Protein AF-X1EI39-F1 (afdb_monomer)

Mean predicted aligned error: 9.31 Å

Solvent-accessible surface area (backbone atoms only — not comparable to full-atom values): 7492 Å² total; per-residue (Å²): 134,81,63,62,63,54,49,49,54,48,45,61,52,54,59,74,71,73,75,54,78,88,69,66,72,89,49,95,56,55,42,77,55,98,90,39,84,41,54,37,64,57,36,52,54,33,44,62,76,50,65,88,59,61,70,43,81,41,73,49,67,60,36,30,11,36,36,32,75,87,73,83,46,78,41,79,52,87,81,71,92,78,57,73,91,53,31,44,83,33,66,63,57,31,64,63,49,47,15,70,43,76,62,48,66,35,20,71,49,91,97,25,25,60,32,26,35,53,84,82,88,53,38,37,110

Structure (mmCIF, N/CA/C/O backbone):
data_AF-X1EI39-F1
#
_entry.id   AF-X1EI39-F1
#
loop_
_atom_site.group_PDB
_atom_site.id
_atom_site.type_symbol
_atom_site.label_atom_id
_atom_site.label_alt_id
_atom_site.label_comp_id
_atom_site.label_asym_id
_atom_site.label_entity_id
_atom_site.label_seq_id
_atom_site.pdbx_PDB_ins_code
_atom_site.Cartn_x
_atom_site.Cartn_y
_atom_site.Cartn_z
_atom_site.occupancy
_atom_site.B_iso_or_equiv
_atom_site.auth_seq_id
_atom_site.auth_comp_id
_atom_site.auth_asym_id
_atom_site.auth_atom_id
_atom_site.pdbx_PDB_model_num
ATOM 1 N N . MET A 1 1 ? 24.073 9.519 0.932 1.00 37.50 1 MET A N 1
ATOM 2 C CA . MET A 1 1 ? 24.341 8.261 0.199 1.00 37.50 1 MET A CA 1
ATOM 3 C C . MET A 1 1 ? 23.846 8.429 -1.238 1.00 37.50 1 MET A C 1
ATOM 5 O O . MET A 1 1 ? 22.638 8.426 -1.421 1.00 37.50 1 MET A O 1
ATOM 9 N N . PRO A 1 2 ? 24.721 8.661 -2.236 1.00 36.84 2 PRO A N 1
ATOM 10 C CA . PRO A 1 2 ? 24.315 9.093 -3.586 1.00 36.84 2 PRO A CA 1
ATOM 11 C C . PRO A 1 2 ? 24.052 7.958 -4.600 1.00 36.84 2 PRO A C 1
ATOM 13 O O . PRO A 1 2 ? 23.825 8.231 -5.772 1.00 36.84 2 PRO A O 1
ATOM 16 N N . ASP A 1 3 ? 24.094 6.691 -4.187 1.00 47.16 3 ASP A N 1
ATOM 17 C CA . ASP A 1 3 ? 24.271 5.558 -5.114 1.00 47.16 3 ASP A CA 1
ATOM 18 C C . ASP A 1 3 ? 22.970 4.802 -5.473 1.00 47.16 3 ASP A C 1
ATOM 20 O O . ASP A 1 3 ? 22.937 4.019 -6.415 1.00 47.16 3 ASP A O 1
ATOM 24 N N . LEU A 1 4 ? 21.851 5.053 -4.779 1.00 45.50 4 LEU A N 1
ATOM 25 C CA . LEU A 1 4 ? 20.576 4.382 -5.089 1.00 45.50 4 LEU A CA 1
ATOM 26 C C . LEU A 1 4 ? 19.876 5.004 -6.308 1.00 45.50 4 LEU A C 1
ATOM 28 O O . LEU A 1 4 ? 19.328 4.290 -7.139 1.00 45.50 4 LEU A O 1
ATOM 32 N N . PHE A 1 5 ? 19.962 6.328 -6.467 1.00 44.84 5 PHE A N 1
ATOM 33 C CA . PHE A 1 5 ? 19.342 7.048 -7.583 1.00 44.84 5 PHE A CA 1
ATOM 34 C C . PHE A 1 5 ? 20.104 6.884 -8.899 1.00 44.84 5 PHE A C 1
ATOM 36 O O . PHE A 1 5 ? 19.475 6.806 -9.951 1.00 44.84 5 PHE A O 1
ATOM 43 N N . ALA A 1 6 ? 21.438 6.783 -8.856 1.00 41.31 6 ALA A N 1
ATOM 44 C CA . ALA A 1 6 ? 22.237 6.427 -10.029 1.00 41.31 6 ALA A CA 1
ATOM 45 C C . ALA A 1 6 ? 21.899 5.004 -10.490 1.00 41.31 6 ALA A C 1
ATOM 47 O O . ALA A 1 6 ? 21.608 4.801 -11.662 1.00 41.31 6 ALA A O 1
ATOM 48 N N . LYS A 1 7 ? 21.781 4.056 -9.549 1.00 45.56 7 LYS A N 1
ATOM 49 C CA . LYS A 1 7 ? 21.351 2.682 -9.835 1.00 45.56 7 LYS A CA 1
ATOM 50 C C . LYS A 1 7 ? 19.906 2.586 -10.306 1.00 45.56 7 LYS A C 1
ATOM 52 O O . LYS A 1 7 ? 19.655 1.792 -11.192 1.00 45.56 7 LYS A O 1
ATOM 57 N N . MET A 1 8 ? 18.976 3.399 -9.803 1.00 44.97 8 MET A N 1
ATOM 58 C CA . MET A 1 8 ? 17.579 3.405 -10.260 1.00 44.97 8 MET A CA 1
ATOM 59 C C . MET A 1 8 ? 17.438 4.045 -11.647 1.00 44.97 8 MET A C 1
ATOM 61 O O . MET A 1 8 ? 16.738 3.519 -12.503 1.00 44.97 8 MET A O 1
ATOM 65 N N . ARG A 1 9 ? 18.179 5.125 -11.919 1.00 46.66 9 ARG A N 1
ATOM 66 C CA . ARG A 1 9 ? 18.234 5.767 -13.240 1.00 46.66 9 ARG A CA 1
ATOM 67 C C . ARG A 1 9 ? 18.941 4.877 -14.270 1.00 46.66 9 ARG A C 1
ATOM 69 O O . ARG A 1 9 ? 18.493 4.814 -15.410 1.00 46.66 9 ARG A O 1
ATOM 76 N N . ASP A 1 10 ? 19.985 4.151 -13.872 1.00 46.16 10 ASP A N 1
ATOM 77 C CA . ASP A 1 10 ? 20.663 3.156 -14.708 1.00 46.16 10 ASP A CA 1
ATOM 78 C C . ASP A 1 10 ? 19.869 1.850 -14.825 1.00 46.16 10 ASP A C 1
ATOM 80 O O . ASP A 1 10 ? 19.961 1.198 -15.853 1.00 46.16 10 ASP A O 1
ATOM 84 N N . PHE A 1 11 ? 19.049 1.475 -13.844 1.00 53.34 11 PHE A N 1
ATOM 85 C CA . PHE A 1 11 ? 18.107 0.352 -13.924 1.00 53.34 11 PHE A CA 1
ATOM 86 C C . PHE A 1 11 ? 16.978 0.676 -14.908 1.00 53.34 11 PHE A C 1
ATOM 88 O O . PHE A 1 11 ? 16.733 -0.100 -15.826 1.00 53.34 11 PHE A O 1
ATOM 95 N N . ILE A 1 12 ? 16.398 1.878 -14.821 1.00 51.19 12 ILE A N 1
ATOM 96 C CA . ILE A 1 12 ? 15.402 2.393 -15.776 1.00 51.19 12 ILE A CA 1
ATOM 97 C C . ILE A 1 12 ? 16.019 2.599 -17.173 1.00 51.19 12 ILE A C 1
ATOM 99 O O . ILE A 1 12 ? 15.356 2.382 -18.176 1.00 51.19 12 ILE A O 1
ATOM 103 N N . LYS A 1 13 ? 17.303 2.954 -17.301 1.00 47.53 13 LYS A N 1
ATOM 104 C CA . LYS A 1 13 ? 17.955 3.060 -18.622 1.00 47.53 13 LYS A CA 1
ATOM 105 C C . LYS A 1 13 ? 18.424 1.717 -19.195 1.00 47.53 13 LYS A C 1
ATOM 107 O O . LYS A 1 13 ? 18.361 1.533 -20.408 1.00 47.53 13 LYS A O 1
ATOM 112 N N . ASN A 1 14 ? 18.901 0.783 -18.368 1.00 45.69 14 ASN A N 1
ATOM 113 C CA . ASN A 1 14 ? 19.484 -0.484 -18.832 1.00 45.69 14 ASN A CA 1
ATOM 114 C C . ASN A 1 14 ? 18.464 -1.618 -18.986 1.00 45.69 14 ASN A C 1
ATOM 116 O O . ASN A 1 14 ? 18.679 -2.475 -19.842 1.00 45.69 14 ASN A O 1
ATOM 120 N N . ILE A 1 15 ? 17.355 -1.626 -18.234 1.00 50.97 15 ILE A N 1
ATOM 121 C CA . ILE A 1 15 ? 16.253 -2.573 -18.479 1.00 50.97 15 ILE A CA 1
ATOM 122 C C . ILE A 1 15 ? 15.504 -2.206 -19.762 1.00 50.97 15 ILE A C 1
ATOM 124 O O . ILE A 1 15 ? 15.200 -3.081 -20.565 1.00 50.97 15 ILE A O 1
ATOM 128 N N . PHE A 1 16 ? 15.303 -0.914 -20.028 1.00 47.00 16 PHE A N 1
ATOM 129 C CA . PHE A 1 16 ? 14.427 -0.476 -21.116 1.00 47.00 16 PHE A CA 1
ATOM 130 C C . PHE A 1 16 ? 15.088 -0.375 -22.502 1.00 47.00 16 PHE A C 1
ATOM 132 O O . PHE A 1 16 ? 14.373 -0.215 -23.485 1.00 47.00 16 PHE A O 1
ATOM 139 N N . ILE A 1 17 ? 16.422 -0.472 -22.634 1.00 47.88 17 ILE A N 1
ATOM 140 C CA . ILE A 1 17 ? 17.090 -0.240 -23.937 1.00 47.88 17 ILE A CA 1
ATOM 141 C C . ILE A 1 17 ? 17.747 -1.488 -24.548 1.00 47.88 17 ILE A C 1
ATOM 143 O O . ILE A 1 17 ? 17.941 -1.507 -25.762 1.00 47.88 17 ILE A O 1
ATOM 147 N N . LYS A 1 18 ? 18.100 -2.544 -23.793 1.00 43.88 18 LYS A N 1
ATOM 148 C CA . LYS A 1 18 ? 18.940 -3.613 -24.386 1.00 43.88 18 LYS A CA 1
ATOM 149 C C . LYS A 1 18 ? 18.629 -5.076 -24.102 1.00 43.88 18 LYS A C 1
ATOM 151 O O . LYS A 1 18 ? 19.300 -5.894 -24.723 1.00 43.88 18 LYS A O 1
ATOM 156 N N . LYS A 1 19 ? 17.670 -5.448 -23.246 1.00 41.06 19 LYS A N 1
ATOM 157 C CA . LYS A 1 19 ? 17.444 -6.885 -22.984 1.00 41.06 19 LYS A CA 1
ATOM 158 C C . LYS A 1 19 ? 16.086 -7.474 -23.341 1.00 41.06 19 LYS A C 1
ATOM 160 O O . LYS A 1 19 ? 16.044 -8.683 -23.508 1.00 41.06 19 LYS A O 1
ATOM 165 N N . ASP A 1 20 ? 15.066 -6.658 -23.609 1.00 42.59 20 ASP A N 1
ATOM 166 C CA . ASP A 1 20 ? 13.740 -7.183 -23.981 1.00 42.59 20 ASP A CA 1
ATOM 167 C C . ASP A 1 20 ? 13.202 -6.689 -25.337 1.00 42.59 20 ASP A C 1
ATOM 169 O O . ASP A 1 20 ? 12.118 -7.090 -25.754 1.00 42.59 20 ASP A O 1
ATOM 173 N N . ILE A 1 21 ? 13.984 -5.916 -26.107 1.00 45.91 21 ILE A N 1
ATOM 174 C CA . ILE A 1 21 ? 13.610 -5.538 -27.489 1.00 45.91 21 ILE A CA 1
ATOM 175 C C . ILE A 1 21 ? 13.555 -6.770 -28.420 1.00 45.91 21 ILE A C 1
ATOM 177 O O . ILE A 1 21 ? 12.873 -6.739 -29.446 1.00 45.91 21 ILE A O 1
ATOM 181 N N . GLU A 1 22 ? 14.195 -7.883 -28.051 1.00 42.69 22 GLU A N 1
ATOM 182 C CA . GLU A 1 22 ? 14.201 -9.115 -28.853 1.00 42.69 22 GLU A CA 1
ATOM 183 C C . GLU A 1 22 ? 12.988 -10.032 -28.612 1.00 42.69 22 GLU A C 1
ATOM 185 O O . GLU A 1 22 ? 12.763 -10.939 -29.406 1.00 42.69 22 GLU A O 1
ATOM 190 N N . ASN A 1 23 ? 12.146 -9.754 -27.607 1.00 44.72 23 ASN A N 1
ATOM 191 C CA . ASN A 1 23 ? 10.882 -10.475 -27.384 1.00 44.72 23 ASN A CA 1
ATOM 192 C C . ASN A 1 23 ? 9.643 -9.596 -27.628 1.00 44.72 23 ASN A C 1
ATOM 194 O O . ASN A 1 23 ? 8.579 -9.850 -27.066 1.00 44.72 23 ASN A O 1
ATOM 198 N N . ASN A 1 24 ? 9.780 -8.570 -28.477 1.00 43.16 24 ASN A N 1
ATOM 199 C CA . ASN A 1 24 ? 8.720 -7.634 -28.850 1.00 43.16 24 ASN A CA 1
ATOM 200 C C . ASN A 1 24 ? 7.449 -8.353 -29.336 1.00 43.16 24 ASN A C 1
ATOM 202 O O . ASN A 1 24 ? 7.297 -8.696 -30.511 1.00 43.16 24 ASN A O 1
ATOM 206 N N . ILE A 1 25 ? 6.484 -8.503 -28.432 1.00 47.00 25 ILE A N 1
ATOM 207 C CA . ILE A 1 25 ? 5.082 -8.713 -28.775 1.00 47.00 25 ILE A CA 1
ATOM 208 C C . ILE A 1 25 ? 4.559 -7.366 -29.284 1.00 47.00 25 ILE A C 1
ATOM 210 O O . ILE A 1 25 ? 3.998 -6.612 -28.508 1.00 47.00 25 ILE A O 1
ATOM 214 N N . GLY A 1 26 ? 4.805 -7.054 -30.561 1.00 49.88 26 GLY A N 1
ATOM 215 C CA . GLY A 1 26 ? 4.013 -6.193 -31.465 1.00 49.88 26 GLY A CA 1
ATOM 216 C C . GLY A 1 26 ? 3.491 -4.805 -31.042 1.00 49.88 26 GLY A C 1
ATOM 217 O O . GLY A 1 26 ? 2.866 -4.156 -31.876 1.00 49.88 26 GLY A O 1
ATOM 218 N N . ASP A 1 27 ? 3.702 -4.330 -29.818 1.00 60.78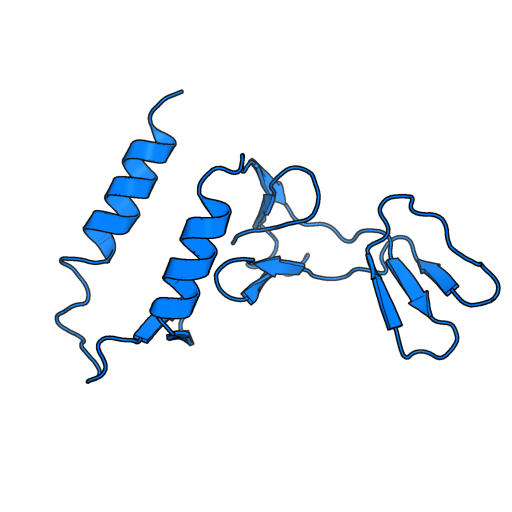 27 ASP A N 1
ATOM 219 C CA . ASP A 1 27 ? 3.056 -3.144 -29.259 1.00 60.78 27 ASP A CA 1
ATOM 220 C C . ASP A 1 27 ? 4.031 -2.411 -28.332 1.00 60.78 27 ASP A C 1
ATOM 222 O O . ASP A 1 27 ? 4.282 -2.815 -27.198 1.00 60.78 27 ASP A O 1
ATOM 226 N N . ILE A 1 28 ? 4.599 -1.323 -28.851 1.00 71.50 28 ILE A N 1
ATOM 227 C CA . ILE A 1 28 ? 5.610 -0.492 -28.180 1.00 71.50 28 ILE A CA 1
ATOM 228 C C . ILE A 1 28 ? 5.098 0.189 -26.902 1.00 71.50 28 ILE A C 1
ATOM 230 O O . ILE A 1 28 ? 5.895 0.754 -26.158 1.00 71.50 28 ILE A O 1
ATOM 234 N N . ASN A 1 29 ? 3.788 0.137 -26.644 1.00 84.81 29 ASN A N 1
ATOM 235 C CA . ASN A 1 29 ? 3.145 0.771 -25.496 1.00 84.81 29 ASN A CA 1
ATOM 236 C C . ASN A 1 29 ? 2.869 -0.211 -24.350 1.00 84.81 29 ASN A C 1
ATOM 238 O O . ASN A 1 29 ? 2.097 0.102 -23.448 1.00 84.81 29 ASN A O 1
ATOM 242 N N . LYS A 1 30 ? 3.469 -1.406 -24.364 1.00 85.25 30 LYS A N 1
ATOM 243 C CA . LYS A 1 30 ? 3.267 -2.422 -23.325 1.00 85.25 30 LYS A CA 1
ATOM 244 C C . LYS A 1 30 ? 4.578 -2.869 -22.695 1.00 85.25 30 LYS A C 1
A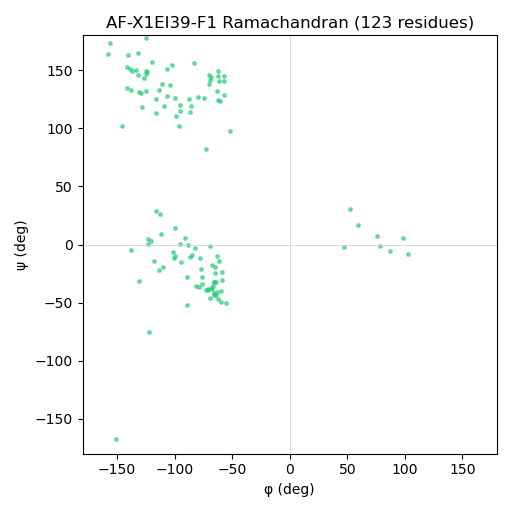TOM 246 O O . LYS A 1 30 ? 5.614 -2.934 -23.349 1.00 85.25 30 LYS A O 1
ATOM 251 N N . ILE A 1 31 ? 4.510 -3.225 -21.418 1.00 85.12 31 ILE A N 1
ATOM 252 C CA . ILE A 1 31 ? 5.622 -3.771 -20.636 1.00 85.12 31 ILE A CA 1
ATOM 253 C C . ILE A 1 31 ? 5.144 -4.945 -19.782 1.00 85.12 31 ILE A C 1
ATOM 255 O O . ILE A 1 31 ? 3.993 -4.973 -19.359 1.00 85.12 31 ILE A O 1
ATOM 259 N N . VAL A 1 32 ? 6.011 -5.925 -19.519 1.00 84.62 32 VAL A N 1
ATOM 260 C CA . VAL A 1 32 ? 5.706 -7.027 -18.596 1.00 84.62 32 VAL A CA 1
ATOM 261 C C . VAL A 1 32 ? 6.249 -6.705 -17.205 1.00 84.62 32 VAL A C 1
ATOM 263 O O . VAL A 1 32 ? 7.454 -6.537 -17.034 1.00 84.62 32 VAL A O 1
ATOM 266 N N . ILE A 1 33 ? 5.373 -6.648 -16.201 1.00 84.81 33 ILE A N 1
ATOM 267 C CA . ILE A 1 33 ? 5.714 -6.411 -14.791 1.00 84.81 33 ILE A CA 1
ATOM 268 C C . ILE A 1 33 ? 5.002 -7.471 -13.948 1.00 84.81 33 ILE A C 1
ATOM 270 O O . ILE A 1 33 ? 3.822 -7.747 -14.147 1.00 84.81 33 ILE A O 1
ATOM 274 N N . HIS A 1 34 ? 5.740 -8.124 -13.045 1.00 86.94 34 HIS A N 1
ATOM 275 C CA . HIS A 1 34 ? 5.259 -9.261 -12.244 1.00 86.94 34 HIS A CA 1
ATOM 276 C C . HIS A 1 34 ? 4.619 -10.399 -13.070 1.00 86.94 34 HIS A C 1
ATOM 278 O O . HIS A 1 34 ? 3.714 -11.093 -12.613 1.00 86.94 34 HIS A O 1
ATOM 284 N N . GLY A 1 35 ? 5.079 -10.584 -14.312 1.00 86.25 35 GLY A N 1
ATOM 285 C CA . GLY A 1 35 ? 4.534 -11.579 -15.241 1.00 86.25 35 GLY A CA 1
ATOM 286 C C . GLY A 1 35 ? 3.219 -11.178 -15.923 1.00 86.25 35 GLY A C 1
ATOM 287 O O . GLY A 1 35 ? 2.729 -11.939 -16.754 1.00 86.25 35 GLY A O 1
ATOM 288 N N . GLY A 1 36 ? 2.663 -10.000 -15.618 1.00 83.31 36 GLY A N 1
ATOM 289 C CA . GLY A 1 36 ? 1.492 -9.424 -16.283 1.00 83.31 36 GLY A CA 1
ATOM 290 C C . GLY A 1 36 ? 1.869 -8.326 -17.279 1.00 83.31 36 GLY A C 1
ATOM 291 O O . GLY A 1 36 ? 2.905 -7.686 -17.137 1.00 83.31 36 GLY A O 1
ATOM 292 N N . VAL A 1 37 ? 1.030 -8.102 -18.291 1.00 87.38 37 VAL A N 1
ATOM 293 C CA . VAL A 1 37 ? 1.218 -7.022 -19.273 1.00 87.38 37 VAL A CA 1
ATOM 294 C C . VAL A 1 37 ? 0.560 -5.741 -18.757 1.00 87.38 37 VAL A C 1
ATOM 296 O O . VAL A 1 37 ? -0.632 -5.745 -18.456 1.00 87.38 37 VAL A O 1
ATOM 299 N N . ALA A 1 38 ? 1.325 -4.657 -18.690 1.00 87.19 38 ALA A N 1
ATOM 300 C CA . ALA A 1 38 ? 0.900 -3.330 -18.266 1.00 87.19 38 ALA A CA 1
ATOM 301 C C . ALA A 1 38 ? 1.105 -2.299 -19.385 1.00 87.19 38 ALA A C 1
ATOM 303 O O . ALA A 1 38 ? 1.935 -2.487 -20.278 1.00 87.19 38 ALA A O 1
ATOM 304 N N . ASP A 1 39 ? 0.345 -1.209 -19.318 1.00 92.06 39 ASP A N 1
ATOM 305 C CA . ASP A 1 39 ? 0.478 -0.067 -20.220 1.00 92.06 39 ASP A CA 1
ATOM 306 C C . ASP A 1 39 ? 1.723 0.759 -19.862 1.00 92.06 39 ASP A C 1
ATOM 308 O O . ASP A 1 39 ? 1.917 1.157 -18.713 1.00 92.06 39 ASP A O 1
ATOM 312 N N . LEU A 1 40 ? 2.597 0.988 -20.837 1.00 86.31 40 LEU A N 1
ATOM 313 C CA . LEU A 1 40 ? 3.877 1.652 -20.621 1.00 86.31 40 LEU A CA 1
ATOM 314 C C . LEU A 1 40 ? 3.701 3.125 -20.238 1.00 86.31 40 LEU A C 1
ATOM 316 O O . LEU A 1 40 ? 4.444 3.615 -19.388 1.00 86.31 40 LEU A O 1
ATOM 320 N N . GLU A 1 41 ? 2.736 3.827 -20.834 1.00 90.06 41 GLU A N 1
ATOM 321 C CA . GLU A 1 41 ? 2.486 5.239 -20.534 1.00 90.06 41 GLU A CA 1
ATOM 322 C C . GLU A 1 41 ? 1.995 5.402 -19.093 1.00 90.06 41 GLU A C 1
ATOM 324 O O . GLU A 1 41 ? 2.525 6.238 -18.359 1.00 90.06 41 GLU A O 1
ATOM 329 N N . TRP A 1 42 ? 1.076 4.542 -18.650 1.00 90.62 42 TRP A N 1
ATOM 330 C CA . TRP A 1 42 ? 0.624 4.480 -17.260 1.00 90.62 42 TRP A CA 1
ATOM 331 C C . TRP A 1 42 ? 1.790 4.276 -16.291 1.00 90.62 42 TRP A C 1
ATOM 333 O O . TRP A 1 42 ? 1.929 5.010 -15.310 1.00 90.62 42 TRP A O 1
ATOM 343 N N . ILE A 1 43 ? 2.644 3.284 -16.560 1.00 91.50 43 ILE A N 1
ATOM 344 C CA . ILE A 1 43 ? 3.776 2.962 -15.686 1.00 91.50 43 ILE A CA 1
ATOM 345 C C . ILE A 1 43 ? 4.750 4.137 -15.608 1.00 91.50 43 ILE A C 1
ATOM 347 O O . ILE A 1 43 ? 5.159 4.522 -14.513 1.00 91.50 43 ILE A O 1
ATOM 351 N N . LEU A 1 44 ? 5.114 4.727 -16.748 1.00 88.81 44 LEU A N 1
ATOM 352 C CA . LEU A 1 44 ? 6.043 5.854 -16.783 1.00 88.81 44 LEU A CA 1
ATOM 353 C C . LEU A 1 44 ? 5.451 7.099 -16.117 1.00 88.81 44 LEU A C 1
ATOM 355 O O . LEU A 1 44 ? 6.155 7.764 -15.358 1.00 88.81 44 LEU A O 1
ATOM 359 N N . GLY A 1 45 ? 4.171 7.389 -16.353 1.00 89.62 45 GLY A N 1
ATOM 360 C CA . GLY A 1 45 ? 3.471 8.516 -15.742 1.00 89.62 45 GLY A CA 1
ATOM 361 C C . GLY A 1 45 ? 3.450 8.424 -14.218 1.00 89.62 45 GLY A C 1
ATOM 362 O O . GLY A 1 45 ? 3.855 9.367 -13.538 1.00 89.62 45 GLY A O 1
ATOM 363 N N . ASN A 1 46 ? 3.069 7.270 -13.667 1.00 92.56 46 ASN A N 1
ATOM 364 C CA . ASN A 1 46 ? 3.039 7.094 -12.214 1.00 92.56 46 ASN A CA 1
ATOM 365 C C . ASN A 1 46 ? 4.448 7.035 -11.605 1.00 92.56 46 ASN A C 1
ATOM 367 O O . ASN A 1 46 ? 4.693 7.638 -10.560 1.00 92.56 46 ASN A O 1
ATOM 371 N N . ALA A 1 47 ? 5.415 6.398 -12.275 1.00 91.00 47 ALA A N 1
ATOM 372 C CA . ALA A 1 47 ? 6.806 6.406 -11.820 1.00 91.00 47 ALA A CA 1
ATOM 373 C C . ALA A 1 47 ? 7.371 7.834 -11.732 1.00 91.00 47 ALA A C 1
ATOM 375 O O . ALA A 1 47 ? 8.064 8.169 -10.768 1.00 91.00 47 ALA A O 1
ATOM 376 N N . GLU A 1 48 ? 7.035 8.691 -12.698 1.00 89.62 48 GLU A N 1
ATOM 377 C CA . GLU A 1 48 ? 7.413 10.104 -12.693 1.00 89.62 48 GLU A CA 1
ATOM 378 C C . GLU A 1 48 ? 6.790 10.854 -11.501 1.00 89.62 48 GLU A C 1
ATOM 380 O O . GLU A 1 48 ? 7.488 11.617 -10.831 1.00 89.62 48 GLU A O 1
ATOM 385 N N . CYS A 1 49 ? 5.524 10.585 -11.159 1.00 89.12 49 CYS A N 1
ATOM 386 C CA . CYS A 1 49 ? 4.854 11.142 -9.973 1.00 89.12 49 CYS A CA 1
ATOM 387 C C . CYS A 1 49 ? 5.465 10.678 -8.634 1.00 89.12 49 CYS A C 1
ATOM 389 O O . CYS A 1 49 ? 5.338 11.366 -7.614 1.00 89.12 49 CYS A O 1
ATOM 391 N N . CYS A 1 50 ? 6.132 9.524 -8.619 1.00 90.12 50 CYS A N 1
ATOM 392 C CA . CYS A 1 50 ? 6.747 8.938 -7.427 1.00 90.12 50 CYS A CA 1
ATOM 393 C C . CYS A 1 50 ? 8.234 9.293 -7.256 1.00 90.12 50 CYS A C 1
ATOM 395 O O . CYS A 1 50 ? 8.787 9.088 -6.171 1.00 90.12 50 CYS A O 1
ATOM 397 N N . LYS A 1 51 ? 8.903 9.811 -8.296 1.00 87.38 51 LYS A N 1
ATOM 398 C CA . LYS A 1 51 ? 10.377 9.876 -8.367 1.00 87.38 51 LYS A CA 1
ATOM 399 C C . LYS A 1 51 ? 11.039 10.762 -7.304 1.00 87.38 51 LYS A C 1
ATOM 401 O O . LYS A 1 51 ? 12.158 10.471 -6.886 1.00 87.38 51 LYS A O 1
ATOM 406 N N . ASP A 1 52 ? 10.362 11.835 -6.894 1.00 89.94 52 ASP A N 1
ATOM 407 C CA . ASP A 1 52 ? 10.904 12.851 -5.980 1.00 89.94 52 ASP A CA 1
ATOM 408 C C . ASP A 1 52 ? 10.507 12.589 -4.516 1.00 89.94 52 ASP A C 1
ATOM 410 O O . ASP A 1 52 ? 10.881 13.342 -3.614 1.00 89.94 52 ASP A O 1
ATOM 414 N N . ARG A 1 53 ? 9.764 11.505 -4.259 1.00 90.38 53 ARG A N 1
ATOM 415 C CA . ARG A 1 53 ? 9.383 11.082 -2.908 1.00 90.38 53 ARG A CA 1
ATOM 416 C C . ARG A 1 53 ? 10.502 10.266 -2.260 1.00 90.38 53 ARG A C 1
ATOM 418 O O . ARG A 1 53 ? 11.350 9.671 -2.927 1.00 90.38 53 ARG A O 1
ATOM 425 N N . SER A 1 54 ? 10.520 10.248 -0.931 1.00 93.75 54 SER A N 1
ATOM 426 C CA . SER A 1 54 ? 11.509 9.491 -0.160 1.00 93.75 54 SER A CA 1
ATOM 427 C C . SER A 1 54 ? 10.956 8.130 0.226 1.00 93.75 54 SER A C 1
ATOM 429 O O . SER A 1 54 ? 10.040 8.043 1.027 1.00 93.75 54 SER A O 1
ATOM 431 N N . TRP A 1 55 ? 11.552 7.068 -0.304 1.00 93.88 55 TRP A N 1
ATOM 432 C CA . TRP A 1 55 ? 11.048 5.706 -0.158 1.00 93.88 55 TRP A CA 1
ATOM 433 C C . TRP A 1 55 ? 11.897 4.890 0.818 1.00 93.88 55 TRP A C 1
ATOM 435 O O . TRP A 1 55 ? 13.116 4.785 0.667 1.00 93.88 55 TRP A O 1
ATOM 445 N N . THR A 1 56 ? 11.258 4.271 1.813 1.00 95.25 56 THR A N 1
ATOM 446 C CA . THR A 1 56 ? 11.926 3.393 2.786 1.00 95.25 56 THR A CA 1
ATOM 447 C C . THR A 1 56 ? 11.402 1.974 2.670 1.00 95.25 56 THR A C 1
ATOM 449 O O . THR A 1 56 ? 10.205 1.741 2.824 1.00 95.25 56 THR A O 1
ATOM 452 N N . ARG A 1 57 ? 12.302 1.005 2.470 1.00 95.38 57 ARG A N 1
ATOM 453 C CA . ARG A 1 57 ? 11.939 -0.416 2.429 1.00 95.38 57 ARG A CA 1
ATOM 454 C C . ARG A 1 57 ? 11.312 -0.838 3.757 1.00 95.38 57 ARG A C 1
ATOM 456 O O . ARG A 1 57 ? 11.948 -0.712 4.806 1.00 95.38 57 ARG A O 1
ATOM 463 N N . LYS A 1 58 ? 10.097 -1.373 3.717 1.00 95.50 58 LYS A N 1
ATOM 464 C CA . LYS A 1 58 ? 9.361 -1.844 4.891 1.00 95.50 58 LYS A CA 1
ATOM 465 C C . LYS A 1 58 ? 8.653 -3.156 4.598 1.00 95.50 58 LYS A C 1
ATOM 467 O O . LYS A 1 58 ? 8.270 -3.438 3.467 1.00 95.50 58 LYS A O 1
ATOM 472 N N . LYS A 1 59 ? 8.479 -3.943 5.660 1.00 96.62 59 LYS A N 1
ATOM 473 C CA . LYS A 1 59 ? 7.530 -5.050 5.652 1.00 96.62 59 LYS A CA 1
ATOM 474 C C . LYS A 1 59 ? 6.133 -4.475 5.885 1.00 96.62 59 LYS A C 1
ATOM 476 O O . LYS A 1 59 ? 5.954 -3.719 6.845 1.00 96.62 59 LYS A O 1
ATOM 481 N N . TRP A 1 60 ? 5.194 -4.789 5.006 1.00 96.62 60 TRP A N 1
ATOM 482 C CA . TRP A 1 60 ? 3.806 -4.373 5.130 1.00 96.62 60 TRP A CA 1
ATOM 483 C C . TRP A 1 60 ? 3.138 -5.108 6.293 1.00 96.62 60 TRP A C 1
ATOM 485 O O . TRP A 1 60 ? 3.476 -6.252 6.605 1.00 96.62 60 TRP A O 1
ATOM 495 N N . LYS A 1 61 ? 2.222 -4.413 6.960 1.00 96.19 61 LYS A N 1
ATOM 496 C CA . LYS A 1 61 ? 1.387 -4.944 8.034 1.00 96.19 61 LYS A CA 1
ATOM 497 C C . LYS A 1 61 ? -0.002 -4.356 7.908 1.00 96.19 61 LYS A C 1
ATOM 499 O O . LYS A 1 61 ? -0.133 -3.223 7.437 1.00 96.19 61 LYS A O 1
ATOM 504 N N . LYS A 1 62 ? -0.996 -5.099 8.387 1.00 96.75 62 LYS A N 1
ATOM 505 C CA . LYS A 1 62 ? -2.358 -4.581 8.504 1.00 96.75 62 LYS A CA 1
ATOM 506 C C . LYS A 1 62 ? -2.359 -3.326 9.356 1.00 96.75 62 LYS A C 1
ATOM 508 O O . LYS A 1 62 ? -1.550 -3.178 10.276 1.00 96.75 62 LYS A O 1
ATOM 513 N N . VAL A 1 63 ? -3.232 -2.403 8.984 1.00 95.50 63 VAL A N 1
ATOM 514 C CA . VAL A 1 63 ? -3.414 -1.155 9.718 1.00 95.50 63 VAL A CA 1
ATOM 515 C C . VAL A 1 63 ? -4.893 -0.901 9.965 1.00 95.50 63 VAL A C 1
ATOM 517 O O . VAL A 1 63 ? -5.745 -1.504 9.295 1.00 95.50 63 VAL A O 1
ATOM 520 N N . PRO A 1 64 ? -5.216 0.026 10.880 1.00 97.56 64 PRO A N 1
ATOM 521 C CA . PRO A 1 64 ? -6.599 0.29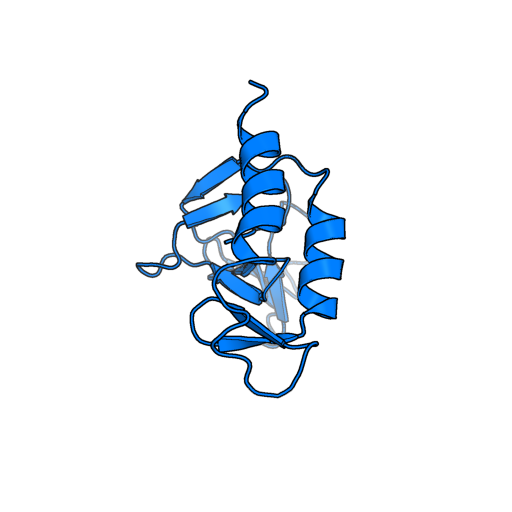2 11.193 1.00 97.56 64 PRO A CA 1
ATOM 522 C C . PRO A 1 64 ? -7.370 0.811 9.981 1.00 97.56 64 PRO A C 1
ATOM 524 O O . PRO A 1 64 ? -6.850 1.565 9.152 1.00 97.56 64 PRO A O 1
ATOM 527 N N . ALA A 1 65 ? -8.640 0.430 9.896 1.00 97.69 65 ALA A N 1
ATOM 528 C CA . ALA A 1 65 ? -9.569 0.933 8.899 1.00 97.69 65 ALA A CA 1
ATOM 529 C C . ALA A 1 65 ? -10.902 1.326 9.525 1.00 97.69 65 ALA A C 1
ATOM 531 O O . ALA A 1 65 ? -11.366 0.734 10.497 1.00 97.69 65 ALA A O 1
ATOM 532 N N . LEU A 1 66 ? -11.538 2.312 8.907 1.00 98.12 66 LEU A N 1
ATOM 533 C CA . LEU A 1 66 ? -12.935 2.639 9.112 1.00 98.12 66 LEU A CA 1
ATOM 534 C C . LEU A 1 66 ? -13.772 1.774 8.174 1.00 98.12 66 LEU A C 1
ATOM 536 O O . LEU A 1 66 ? -13.709 1.932 6.950 1.00 98.12 66 LEU A O 1
ATOM 540 N N . VAL A 1 67 ? -14.567 0.889 8.760 1.00 97.50 67 VAL A N 1
ATOM 541 C CA . VAL A 1 67 ? -15.527 0.040 8.055 1.00 97.50 67 VAL A CA 1
ATOM 542 C C . VAL A 1 67 ? -16.903 0.666 8.202 1.00 97.50 67 VAL A C 1
ATOM 544 O O . VAL A 1 67 ? -17.340 0.972 9.312 1.00 97.50 67 VAL A O 1
ATOM 547 N N . SER A 1 68 ? -17.592 0.909 7.091 1.00 96.94 68 SER A N 1
ATOM 548 C CA . SER A 1 68 ? -18.947 1.447 7.143 1.00 96.94 68 SER A CA 1
ATOM 549 C C . SER A 1 68 ? -19.926 0.398 7.674 1.00 96.94 68 SER A C 1
ATOM 551 O O . SER A 1 68 ? -19.894 -0.771 7.288 1.00 96.94 68 SER A O 1
ATOM 553 N N . LYS A 1 69 ? -20.852 0.823 8.536 1.00 96.50 69 LYS A N 1
ATOM 554 C CA . LYS A 1 69 ? -21.854 -0.074 9.143 1.00 96.50 69 LYS A CA 1
ATOM 555 C C . LYS A 1 69 ? -22.875 -0.625 8.150 1.00 96.50 69 LYS A C 1
ATOM 557 O O . LYS A 1 69 ? -23.546 -1.608 8.438 1.00 96.50 69 LYS A O 1
ATOM 562 N N . ASP A 1 70 ? -22.993 -0.002 6.981 1.00 94.69 70 ASP A N 1
ATOM 563 C CA . ASP A 1 70 ? -23.786 -0.510 5.859 1.00 94.69 70 ASP A CA 1
ATOM 564 C C . ASP A 1 70 ? -23.041 -1.564 5.011 1.00 94.69 70 ASP A C 1
ATOM 566 O O . ASP A 1 70 ? -23.622 -2.100 4.067 1.00 94.69 70 ASP A O 1
ATOM 570 N N . GLY A 1 71 ? -21.772 -1.849 5.332 1.00 88.94 71 GLY A N 1
ATOM 571 C CA . GLY A 1 71 ? -20.919 -2.831 4.661 1.00 88.94 71 GLY A CA 1
ATOM 572 C C . GLY A 1 71 ? -20.365 -2.403 3.298 1.00 88.94 71 GLY A C 1
ATOM 573 O O . GLY A 1 71 ? -19.795 -3.235 2.598 1.00 88.94 71 GLY A O 1
ATOM 574 N N . LYS A 1 72 ? -20.546 -1.145 2.877 1.00 91.44 72 LYS A N 1
ATOM 575 C CA . LYS A 1 72 ? -20.215 -0.678 1.513 1.00 91.44 72 LYS A CA 1
ATOM 576 C C . LYS A 1 72 ? -18.907 0.097 1.382 1.00 91.44 72 LYS A C 1
ATOM 578 O O . LYS A 1 72 ? -18.536 0.466 0.270 1.00 91.44 72 LYS A O 1
ATOM 583 N N . GLY A 1 73 ? -18.235 0.402 2.483 1.00 92.31 73 GLY A N 1
ATOM 584 C CA . GLY A 1 73 ? -17.106 1.317 2.503 1.00 92.31 73 GLY A CA 1
ATOM 585 C C . GLY A 1 73 ? -16.008 0.853 3.442 1.00 92.31 73 GLY A C 1
ATOM 586 O O . GLY A 1 73 ? -16.255 0.502 4.592 1.00 92.31 73 GLY A O 1
ATOM 587 N N . LEU A 1 74 ? -14.783 0.927 2.937 1.00 94.75 74 LEU A N 1
ATOM 588 C CA . LEU A 1 74 ? -13.559 0.692 3.681 1.00 94.75 74 LEU A CA 1
ATOM 589 C C . LEU A 1 74 ? -12.628 1.877 3.438 1.00 94.75 74 LEU A C 1
ATOM 591 O O . LEU A 1 74 ? -12.436 2.293 2.294 1.00 94.75 74 LEU A O 1
ATOM 595 N N . LYS A 1 75 ? -12.073 2.449 4.504 1.00 94.88 75 LYS A N 1
ATOM 596 C CA . LYS A 1 75 ? -11.083 3.528 4.411 1.00 94.88 75 LYS A CA 1
ATOM 597 C C . LYS A 1 75 ? -9.969 3.289 5.410 1.00 94.88 75 LYS A C 1
ATOM 599 O O . LYS A 1 75 ? -10.259 3.070 6.582 1.00 94.88 75 LYS A O 1
ATOM 604 N N . LYS A 1 76 ? -8.715 3.407 4.985 1.00 95.31 76 LYS A N 1
ATOM 605 C CA . LYS A 1 76 ? -7.563 3.376 5.893 1.00 95.31 76 LYS A CA 1
ATOM 606 C C . LYS A 1 76 ? -7.686 4.474 6.961 1.00 95.31 76 LYS A C 1
ATOM 608 O O . LYS A 1 76 ? -8.169 5.579 6.685 1.00 95.31 76 LYS A O 1
ATOM 613 N N . TYR A 1 77 ? -7.299 4.168 8.193 1.00 96.00 77 TYR A N 1
ATOM 614 C CA . TYR A 1 77 ? -7.380 5.081 9.326 1.00 96.00 77 TYR A CA 1
ATOM 615 C C . TYR A 1 77 ? -5.995 5.554 9.762 1.00 96.00 77 TYR A C 1
ATOM 617 O O . TYR A 1 77 ? -5.158 4.770 10.192 1.00 96.00 77 TYR A O 1
ATOM 625 N N . TYR A 1 78 ? -5.796 6.867 9.692 1.00 93.25 78 TYR A N 1
ATOM 626 C CA . TYR A 1 78 ? -4.572 7.580 10.057 1.00 93.25 78 TYR A CA 1
ATOM 627 C C . TYR A 1 78 ? -4.763 8.457 11.308 1.00 93.25 78 TYR A C 1
ATOM 629 O O . TYR A 1 78 ? -3.913 9.283 11.627 1.00 93.25 78 TYR A O 1
ATOM 637 N N . GLY A 1 79 ? -5.901 8.330 12.004 1.00 94.56 79 GLY A N 1
ATOM 638 C CA . GLY A 1 79 ? -6.282 9.229 13.102 1.00 94.56 79 GLY A CA 1
ATOM 639 C C . GLY A 1 79 ? -7.263 10.339 12.709 1.00 94.56 79 GLY A C 1
ATOM 640 O O . GLY A 1 79 ? -7.561 11.209 13.529 1.00 94.56 79 GLY A O 1
ATOM 641 N N . GLN A 1 80 ? -7.776 10.343 11.472 1.00 95.25 80 GLN A N 1
ATOM 642 C CA . GLN A 1 80 ? -8.782 11.319 11.048 1.00 95.25 80 GLN A CA 1
ATOM 643 C C . GLN A 1 80 ? -10.081 11.196 11.860 1.00 95.25 80 GLN A C 1
ATOM 645 O O . GLN A 1 80 ? -10.483 10.109 12.262 1.00 95.25 80 GLN A O 1
ATOM 650 N N . LYS A 1 81 ? -10.804 12.303 12.060 1.00 97.50 81 LYS A N 1
ATOM 651 C CA . LYS A 1 81 ? -12.115 12.260 12.730 1.00 97.50 81 LYS A CA 1
ATOM 652 C C . LYS A 1 81 ? -13.108 11.404 11.933 1.00 97.50 81 LYS A C 1
ATOM 654 O O . LYS A 1 81 ? -13.173 11.506 10.710 1.00 97.50 81 LYS A O 1
ATOM 659 N N . TYR A 1 82 ? -13.924 10.630 12.640 1.00 97.25 82 TYR A N 1
ATOM 660 C CA . TYR A 1 82 ? -15.026 9.856 12.072 1.00 97.25 82 TYR A CA 1
ATOM 661 C C . TYR A 1 82 ? -16.243 9.894 12.998 1.00 97.25 82 TYR A C 1
ATOM 663 O O . TYR A 1 82 ? -16.126 10.255 14.168 1.00 97.25 82 TYR A O 1
ATOM 671 N N . ASP A 1 83 ? -17.412 9.545 12.460 1.00 97.25 83 ASP A N 1
ATOM 672 C CA . ASP A 1 83 ? -18.646 9.410 13.231 1.00 97.25 83 ASP A CA 1
ATOM 673 C C . ASP A 1 83 ? -18.886 7.923 13.565 1.00 97.25 83 ASP A C 1
ATOM 675 O O . ASP A 1 83 ? -19.202 7.142 12.655 1.00 97.25 83 ASP A O 1
ATOM 679 N N . PRO A 1 84 ? -18.771 7.514 14.846 1.00 96.69 84 PRO A N 1
ATOM 680 C CA . PRO A 1 84 ? -19.001 6.133 15.279 1.00 96.69 84 PRO A CA 1
ATOM 681 C C . PRO A 1 84 ? -20.425 5.627 15.013 1.00 96.69 84 PRO A C 1
ATOM 683 O O . PRO A 1 84 ? -20.690 4.423 15.079 1.00 96.69 84 PRO A O 1
ATOM 686 N N . LYS A 1 85 ? -21.374 6.522 14.712 1.00 97.81 85 LYS A N 1
ATOM 687 C CA . LYS A 1 85 ? -22.719 6.139 14.274 1.00 97.81 85 LYS A CA 1
ATOM 688 C C . LYS A 1 85 ? -22.700 5.440 12.915 1.00 97.81 85 LYS A C 1
ATOM 690 O O . LYS A 1 85 ? -23.545 4.579 12.683 1.00 97.81 85 LYS A O 1
ATOM 695 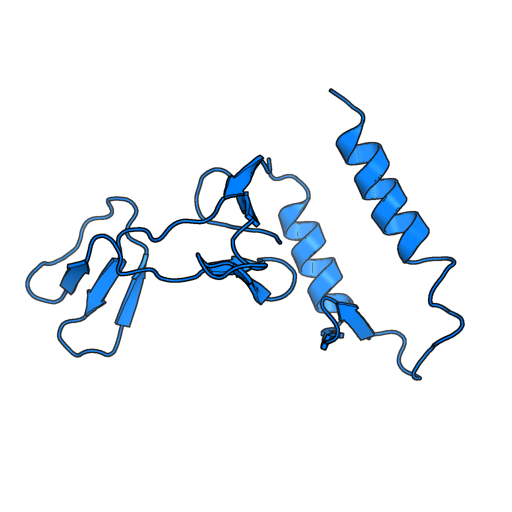N N . TYR A 1 86 ? -21.770 5.800 12.031 1.00 97.50 86 TYR A N 1
ATOM 696 C CA . TYR A 1 86 ? -21.721 5.300 10.652 1.00 97.50 86 TYR A CA 1
ATOM 697 C C . TYR A 1 86 ? -20.547 4.356 10.384 1.00 97.50 86 TYR A C 1
ATOM 699 O O . TYR A 1 86 ? -20.610 3.588 9.425 1.00 97.50 86 TYR A O 1
ATOM 707 N N . PHE A 1 87 ? -19.508 4.390 11.220 1.00 98.06 87 PHE A N 1
ATOM 708 C CA . PHE A 1 87 ? -18.290 3.609 11.024 1.00 98.06 87 PHE A CA 1
ATOM 709 C C . PHE A 1 87 ? -17.868 2.878 12.293 1.00 98.06 87 PHE A C 1
ATOM 711 O O . PHE A 1 87 ? -18.014 3.406 13.396 1.00 98.06 87 PHE A O 1
ATOM 718 N N . ASP A 1 88 ? -17.296 1.695 12.105 1.00 97.81 88 ASP A N 1
ATOM 719 C CA . ASP A 1 88 ? -16.518 0.989 13.115 1.00 97.81 88 ASP A CA 1
ATOM 720 C C . ASP A 1 88 ? -15.027 1.122 12.787 1.00 97.81 88 ASP A C 1
ATOM 722 O O . ASP A 1 88 ? -14.624 1.015 11.627 1.00 97.81 88 ASP A O 1
ATOM 726 N N . LEU A 1 89 ? -14.210 1.372 13.811 1.00 97.94 89 LEU A N 1
ATOM 727 C CA . LEU A 1 89 ? -12.756 1.306 13.702 1.00 97.94 89 LEU A CA 1
ATOM 728 C C . LEU A 1 89 ? -12.317 -0.139 13.941 1.00 97.94 89 LEU A C 1
ATOM 730 O O . LEU A 1 89 ? -12.562 -0.697 15.011 1.00 97.94 89 LEU A O 1
ATOM 734 N N . VAL A 1 90 ? -11.674 -0.734 12.944 1.00 97.44 90 VAL A N 1
ATOM 735 C CA . VAL A 1 90 ? -11.147 -2.099 12.994 1.00 97.44 90 VAL A CA 1
ATOM 736 C C . VAL A 1 90 ? -9.632 -2.021 12.880 1.00 97.44 90 VAL A C 1
ATOM 738 O O . VAL A 1 90 ? -9.130 -1.625 11.833 1.00 97.44 90 VAL A O 1
ATOM 741 N N . GLU A 1 91 ? -8.914 -2.389 13.945 1.00 96.31 91 GLU A N 1
ATOM 742 C CA . GLU A 1 91 ? -7.453 -2.208 14.067 1.00 96.31 91 GLU A CA 1
ATOM 743 C C . GLU A 1 91 ? -6.633 -2.900 12.964 1.00 96.31 91 GLU A C 1
ATOM 745 O O . GLU A 1 91 ? -5.612 -2.371 12.548 1.00 96.31 91 GLU A O 1
ATOM 750 N N . ASP A 1 92 ? -7.119 -4.019 12.425 1.00 96.38 92 ASP A N 1
ATOM 751 C CA . ASP A 1 92 ? -6.488 -4.746 11.311 1.00 96.38 92 ASP A CA 1
ATOM 752 C C . ASP A 1 92 ? -7.384 -4.764 10.059 1.00 96.38 92 ASP A C 1
ATOM 754 O O . ASP A 1 92 ? -7.387 -5.721 9.281 1.00 96.38 92 ASP A O 1
ATOM 758 N N . GLY A 1 93 ? -8.223 -3.736 9.901 1.00 95.94 93 GLY A N 1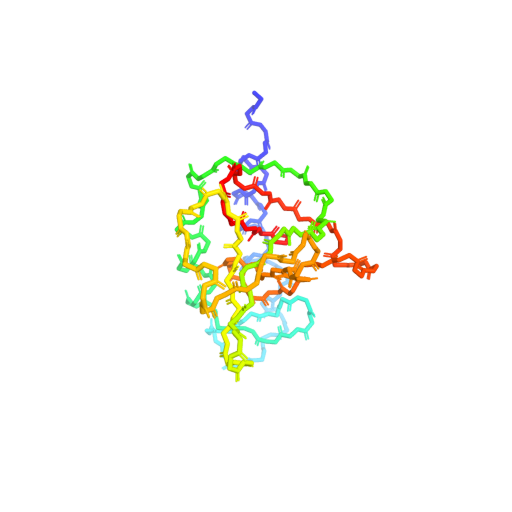
ATOM 759 C CA . GLY A 1 93 ? -9.258 -3.695 8.868 1.00 95.94 93 GLY A CA 1
ATOM 760 C C . GLY A 1 93 ? -8.749 -3.375 7.461 1.00 95.94 93 GLY A C 1
ATOM 761 O O . GLY A 1 93 ? -9.437 -3.690 6.494 1.00 95.94 93 GLY A O 1
ATOM 762 N N . TRP A 1 94 ? -7.575 -2.750 7.324 1.00 96.81 94 TRP A N 1
ATOM 763 C CA . TRP A 1 94 ? -6.933 -2.513 6.030 1.00 96.81 94 TRP A CA 1
ATOM 764 C C . TRP A 1 94 ? -5.925 -3.631 5.779 1.00 96.81 94 TRP A C 1
ATOM 766 O O . TRP A 1 94 ? -4.854 -3.647 6.390 1.00 96.81 94 TRP A O 1
ATOM 776 N N . ASP A 1 95 ? -6.293 -4.590 4.933 1.00 96.06 95 ASP A N 1
ATOM 777 C CA . ASP A 1 95 ? -5.615 -5.883 4.802 1.00 96.06 95 ASP A CA 1
ATOM 778 C C . ASP A 1 95 ? -4.636 -5.988 3.619 1.00 96.06 95 ASP A C 1
ATOM 780 O O . ASP A 1 95 ? -3.845 -6.933 3.570 1.00 96.06 95 ASP A O 1
ATOM 784 N N . HIS A 1 96 ? -4.632 -5.004 2.720 1.00 96.50 96 HIS A N 1
ATOM 785 C CA . HIS A 1 96 ? -3.643 -4.855 1.657 1.00 96.50 96 HIS A CA 1
ATOM 786 C C . HIS A 1 96 ? -3.577 -3.410 1.148 1.00 96.50 96 HIS A C 1
ATOM 788 O O . HIS A 1 96 ? -4.472 -2.603 1.383 1.00 96.50 96 HIS A O 1
ATOM 794 N N . ASP A 1 97 ? -2.507 -3.090 0.434 1.00 96.69 97 ASP A N 1
ATOM 795 C CA . ASP A 1 97 ? -2.341 -1.881 -0.364 1.00 96.69 97 ASP A CA 1
ATOM 796 C C . ASP A 1 97 ? -1.986 -2.237 -1.809 1.00 96.69 97 ASP A C 1
ATOM 798 O O . ASP A 1 97 ? -1.820 -3.413 -2.143 1.00 96.69 97 ASP A O 1
ATOM 802 N N . HIS A 1 98 ? -1.843 -1.227 -2.659 1.00 95.94 98 HIS A N 1
ATOM 803 C CA . HIS A 1 98 ? -1.376 -1.402 -4.027 1.00 95.94 98 HIS A CA 1
ATOM 804 C C . HIS A 1 98 ? -0.168 -0.509 -4.298 1.00 95.94 98 HIS A C 1
ATOM 806 O O . HIS A 1 98 ? -0.046 0.589 -3.762 1.00 95.94 98 HIS A O 1
ATOM 812 N N . CYS A 1 99 ? 0.739 -0.993 -5.139 1.00 95.88 99 CYS A N 1
ATOM 813 C CA . CYS A 1 99 ? 1.836 -0.195 -5.655 1.00 95.88 99 CYS A CA 1
ATOM 814 C C . CYS A 1 99 ? 1.279 0.980 -6.467 1.00 95.88 99 CYS A C 1
ATOM 816 O O . CYS A 1 99 ? 0.580 0.760 -7.456 1.00 95.88 99 CYS A O 1
ATOM 818 N N . GLU A 1 100 ? 1.670 2.199 -6.109 1.00 95.88 100 GLU A N 1
ATOM 819 C CA . GLU A 1 100 ? 1.243 3.442 -6.767 1.00 95.88 100 GLU A CA 1
ATOM 820 C C . GLU A 1 100 ? 1.601 3.477 -8.266 1.00 95.88 100 GLU A C 1
ATOM 822 O O . GLU A 1 100 ? 0.968 4.164 -9.060 1.00 95.88 100 GLU A O 1
ATOM 827 N N . ILE A 1 101 ? 2.606 2.701 -8.688 1.00 94.50 101 ILE A N 1
ATOM 828 C CA . ILE A 1 101 ? 3.072 2.674 -10.079 1.00 94.50 101 ILE A CA 1
ATOM 829 C C . ILE A 1 101 ? 2.315 1.637 -10.911 1.00 94.50 101 ILE A C 1
ATOM 831 O O . ILE A 1 101 ? 1.825 1.943 -11.997 1.00 94.50 101 ILE A O 1
ATOM 835 N N . CYS A 1 102 ? 2.250 0.393 -10.433 1.00 93.56 102 CYS A N 1
ATO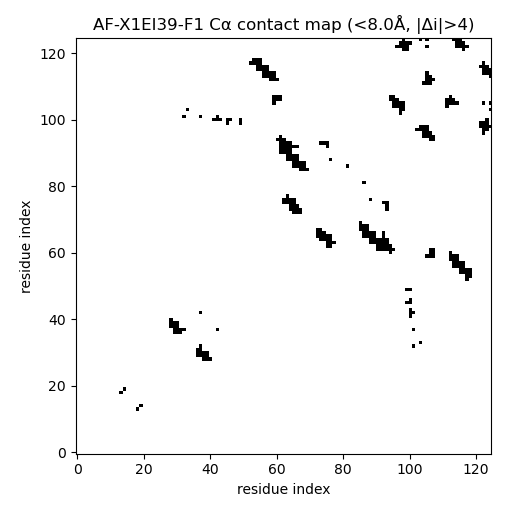M 836 C CA . CYS A 1 102 ? 1.827 -0.757 -11.240 1.00 93.56 102 CYS A CA 1
ATOM 837 C C . CYS A 1 102 ? 0.593 -1.488 -10.703 1.00 93.56 102 CYS A C 1
ATOM 839 O O . CYS A 1 102 ? 0.214 -2.513 -11.267 1.00 93.56 102 CYS A O 1
ATOM 841 N N . MET A 1 103 ? -0.019 -1.000 -9.621 1.00 94.75 103 MET A N 1
ATOM 842 C CA . MET A 1 103 ? -1.152 -1.635 -8.940 1.00 94.75 103 MET A CA 1
ATOM 843 C C . MET A 1 103 ? -0.867 -3.047 -8.407 1.00 94.75 103 MET A C 1
ATOM 845 O O . MET A 1 103 ? -1.794 -3.789 -8.090 1.00 94.75 103 MET A O 1
ATOM 849 N N . TRP A 1 104 ? 0.404 -3.442 -8.284 1.00 94.38 104 TRP A N 1
ATOM 850 C CA . TRP A 1 104 ? 0.762 -4.717 -7.666 1.00 94.38 104 TRP A CA 1
ATOM 851 C C . TRP A 1 104 ? 0.340 -4.734 -6.192 1.00 94.38 104 TRP A C 1
ATOM 853 O O . TRP A 1 104 ? 0.635 -3.768 -5.485 1.00 94.38 104 TRP A O 1
ATOM 863 N N . PRO A 1 105 ? -0.337 -5.789 -5.706 1.00 95.88 105 PRO A N 1
ATOM 864 C CA . PRO A 1 105 ? -0.793 -5.834 -4.325 1.00 95.88 105 PRO A CA 1
ATOM 865 C C . PRO A 1 105 ? 0.383 -5.944 -3.349 1.00 95.88 105 PRO A C 1
ATOM 867 O O . PRO A 1 105 ? 1.373 -6.627 -3.606 1.00 95.88 105 PRO A O 1
ATOM 870 N N . ILE A 1 106 ? 0.250 -5.299 -2.195 1.00 96.88 106 ILE A N 1
ATOM 871 C CA . ILE A 1 106 ? 1.206 -5.331 -1.087 1.00 96.88 106 ILE A CA 1
ATOM 872 C C . ILE A 1 106 ? 0.417 -5.700 0.169 1.00 96.88 106 ILE A C 1
ATOM 874 O O . ILE A 1 106 ? -0.525 -5.011 0.543 1.00 96.88 106 ILE A O 1
ATOM 878 N N . SER A 1 107 ? 0.737 -6.825 0.798 1.00 96.94 107 SER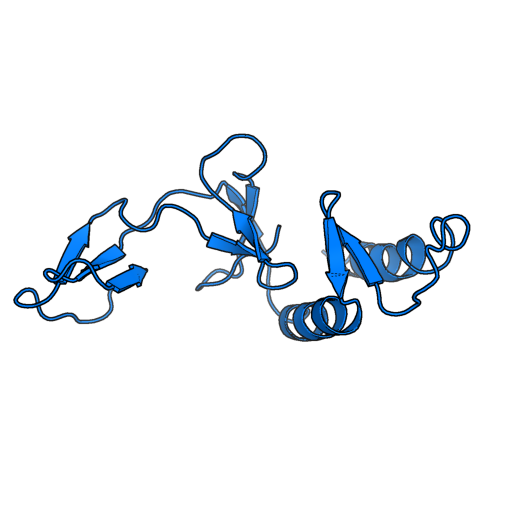 A N 1
ATOM 879 C CA . SER A 1 107 ? -0.068 -7.412 1.882 1.00 96.94 107 SER A CA 1
ATOM 880 C C . SER A 1 107 ? 0.790 -8.306 2.771 1.00 96.94 107 SER A C 1
ATOM 882 O O . SER A 1 107 ? 1.922 -8.596 2.427 1.00 96.94 107 SER A O 1
ATOM 884 N N . GLU A 1 108 ? 0.274 -8.826 3.884 1.00 96.31 108 GLU A N 1
ATOM 885 C CA . GLU A 1 108 ? 1.039 -9.764 4.732 1.00 96.31 108 GLU A CA 1
ATOM 886 C C . GLU A 1 108 ? 1.282 -11.149 4.098 1.00 96.31 108 GLU A C 1
ATOM 888 O O . GLU A 1 108 ? 1.941 -11.995 4.706 1.00 96.31 108 GLU A O 1
ATOM 893 N N . ASN A 1 109 ? 0.779 -11.392 2.884 1.00 94.88 109 ASN A N 1
ATOM 894 C CA . ASN A 1 109 ? 1.008 -12.638 2.162 1.00 94.88 109 ASN A CA 1
ATOM 895 C C . ASN A 1 109 ? 2.474 -12.768 1.720 1.00 94.88 109 ASN A C 1
ATOM 897 O O . ASN A 1 109 ? 3.099 -11.807 1.270 1.00 94.88 109 ASN A O 1
ATOM 901 N N . GLU A 1 110 ? 3.013 -13.985 1.797 1.00 91.25 110 GLU A N 1
ATOM 902 C CA . GLU A 1 110 ? 4.389 -14.280 1.389 1.00 91.25 110 GLU A CA 1
ATOM 903 C C . GLU A 1 110 ? 4.633 -13.888 -0.078 1.00 91.25 110 GLU A C 1
ATOM 905 O O . GLU A 1 110 ? 3.863 -14.251 -0.968 1.00 91.25 110 GLU A O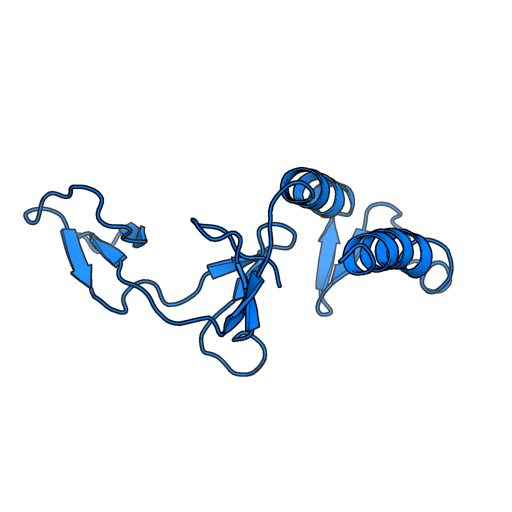 1
ATOM 910 N N . GLY A 1 111 ? 5.700 -13.122 -0.322 1.00 89.19 111 GLY A N 1
ATOM 911 C CA . GLY A 1 111 ? 6.038 -12.602 -1.652 1.00 89.19 111 GLY A CA 1
ATOM 912 C C . GLY A 1 111 ? 5.363 -11.271 -2.008 1.00 89.19 111 GLY A C 1
ATOM 913 O O . GLY A 1 111 ? 5.710 -10.680 -3.029 1.00 89.19 111 GLY A O 1
ATOM 914 N N . TYR A 1 112 ? 4.463 -10.777 -1.156 1.00 92.56 112 TYR A N 1
ATOM 915 C CA . TYR A 1 112 ? 3.777 -9.483 -1.283 1.00 92.56 112 TYR A CA 1
ATOM 916 C C . TYR A 1 112 ? 3.998 -8.588 -0.054 1.00 92.56 112 TYR A C 1
ATOM 918 O O . TYR A 1 112 ? 3.479 -7.477 0.014 1.00 92.56 112 TYR A O 1
ATOM 926 N N . ASP A 1 113 ? 4.763 -9.065 0.928 1.00 94.69 113 ASP A N 1
ATOM 927 C CA . ASP A 1 113 ? 4.911 -8.462 2.250 1.00 94.69 113 ASP A CA 1
ATOM 928 C C . ASP A 1 113 ? 6.005 -7.416 2.341 1.00 94.69 113 ASP A C 1
ATOM 930 O O . ASP A 1 113 ? 6.193 -6.822 3.398 1.00 94.69 113 ASP A O 1
ATOM 934 N N . ILE A 1 114 ? 6.720 -7.148 1.256 1.00 94.75 114 ILE A N 1
ATOM 935 C CA . ILE A 1 114 ? 7.795 -6.167 1.221 1.00 94.75 114 ILE A CA 1
ATOM 936 C C . ILE A 1 114 ? 7.508 -5.164 0.115 1.00 94.75 114 ILE A C 1
ATOM 938 O O . ILE A 1 114 ? 7.264 -5.543 -1.023 1.00 94.75 114 ILE A O 1
ATOM 942 N N . GLY A 1 115 ? 7.626 -3.888 0.460 1.00 94.56 115 GLY A N 1
ATOM 943 C CA . GLY A 1 115 ? 7.647 -2.791 -0.496 1.00 94.56 115 GLY A CA 1
ATOM 944 C C . GLY A 1 115 ? 8.463 -1.629 0.053 1.00 94.56 115 GLY A C 1
ATOM 945 O O . GLY A 1 115 ? 9.169 -1.753 1.064 1.00 94.56 115 GLY A O 1
ATOM 946 N N . TYR A 1 116 ? 8.351 -0.480 -0.590 1.00 96.56 116 TYR A N 1
ATOM 947 C CA . TYR A 1 116 ? 8.876 0.780 -0.104 1.00 96.56 116 TYR A CA 1
ATOM 948 C C . TYR A 1 116 ? 7.725 1.726 0.207 1.00 96.56 116 TYR A C 1
ATOM 950 O O . TYR A 1 116 ? 6.817 1.894 -0.596 1.00 96.56 116 TYR A O 1
ATOM 958 N N . PHE A 1 117 ? 7.790 2.344 1.378 1.00 95.69 117 PHE A N 1
ATOM 959 C CA . PHE A 1 117 ? 6.774 3.245 1.902 1.00 95.69 117 PHE A CA 1
ATOM 960 C C . PHE A 1 117 ? 7.318 4.672 1.936 1.00 95.69 117 PHE A C 1
ATOM 962 O O . PHE A 1 117 ? 8.478 4.866 2.330 1.00 95.69 117 PHE A O 1
ATOM 969 N N . ASP A 1 118 ? 6.504 5.650 1.549 1.00 94.31 118 ASP A N 1
ATOM 970 C CA . ASP A 1 118 ? 6.913 7.061 1.500 1.00 94.31 118 ASP A CA 1
ATOM 971 C C . ASP A 1 118 ? 6.935 7.759 2.871 1.00 94.31 118 ASP A C 1
ATOM 973 O O . ASP A 1 118 ? 7.511 8.836 3.028 1.00 94.31 118 ASP A O 1
ATOM 977 N N . GLY A 1 119 ? 6.366 7.111 3.889 1.00 91.12 119 GLY A N 1
ATOM 978 C CA . GLY A 1 119 ? 6.265 7.649 5.242 1.00 91.12 119 GLY A CA 1
ATOM 979 C C . GLY A 1 119 ? 4.882 8.193 5.593 1.00 91.12 119 GLY A C 1
ATOM 980 O O . GLY A 1 119 ? 4.669 8.464 6.775 1.00 91.12 119 GLY A O 1
ATOM 981 N N . ASP A 1 120 ? 3.967 8.296 4.628 1.00 89.19 120 ASP A N 1
ATOM 982 C CA . ASP A 1 120 ? 2.638 8.885 4.796 1.00 89.19 120 ASP A CA 1
ATOM 983 C C . ASP A 1 120 ? 1.523 7.896 4.424 1.00 89.19 120 ASP A C 1
ATOM 985 O O . ASP A 1 120 ? 0.908 7.287 5.308 1.00 89.19 120 ASP A O 1
ATOM 989 N N . SER A 1 121 ? 1.299 7.657 3.131 1.00 88.69 121 SER A N 1
ATOM 990 C CA . SER A 1 121 ? 0.175 6.838 2.663 1.00 88.69 121 SER A CA 1
ATOM 991 C C . SER A 1 121 ? 0.553 5.762 1.660 1.00 88.69 121 SER A C 1
ATOM 993 O O . SER A 1 121 ? -0.058 4.688 1.707 1.00 88.69 121 SER A O 1
ATOM 995 N N . ASP A 1 122 ? 1.565 6.005 0.832 1.00 95.12 122 ASP A N 1
ATOM 996 C CA . ASP A 1 122 ? 1.701 5.299 -0.436 1.00 95.12 122 ASP A CA 1
ATOM 997 C C . ASP A 1 122 ? 2.822 4.267 -0.400 1.00 95.12 122 ASP A C 1
ATOM 999 O O . ASP A 1 122 ? 3.830 4.398 0.309 1.00 95.12 122 ASP A O 1
ATOM 1003 N N . TRP A 1 123 ? 2.641 3.219 -1.198 1.00 96.44 123 TRP A N 1
ATOM 1004 C CA . TRP A 1 123 ? 3.579 2.117 -1.319 1.00 96.44 123 TRP A CA 1
ATOM 1005 C C . TRP A 1 123 ? 4.001 1.910 -2.769 1.00 96.44 123 TRP A C 1
ATOM 1007 O O . TRP A 1 123 ? 3.221 2.108 -3.695 1.00 96.44 123 TRP A O 1
ATOM 1017 N N . ILE A 1 124 ? 5.230 1.439 -2.959 1.00 95.88 124 ILE A N 1
ATOM 1018 C CA . ILE A 1 124 ? 5.701 0.865 -4.222 1.00 95.88 124 ILE A CA 1
ATOM 1019 C C . ILE A 1 124 ? 6.295 -0.522 -3.965 1.00 95.88 124 ILE A C 1
ATOM 1021 O O . ILE A 1 124 ? 6.892 -0.754 -2.913 1.00 95.88 124 ILE A O 1
ATOM 1025 N N . CYS A 1 125 ? 6.091 -1.450 -4.897 1.00 92.38 125 CYS A N 1
ATOM 1026 C CA . CYS A 1 125 ? 6.625 -2.813 -4.824 1.00 92.38 125 CYS A CA 1
ATOM 1027 C C . CYS A 1 125 ? 8.133 -2.868 -5.115 1.00 92.38 125 CYS A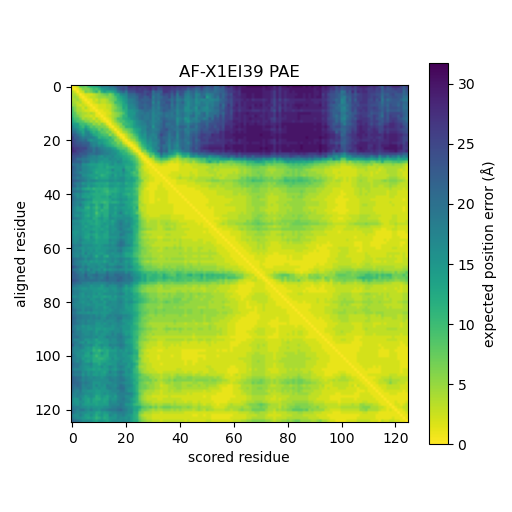 C 1
ATOM 1029 O O . CYS A 1 125 ? 8.598 -2.097 -5.987 1.00 92.38 125 CYS A O 1
#

Radius of gyration: 18.06 Å; Cα contacts (8 Å, |Δi|>4): 178; chains: 1; bounding box: 48×27×47 Å

Foldseek 3Di:
DPVVLVVVVVCVVVVPPPDCPVVDPPDPQWDADPNDIDGNVLLVVQCVVCVPFDWDKDFDAAAKWWQFPVRPDIGGDPPDDDDPVGTDIDGRRRAWDAASRGRHIAGNDPPRGIFIDRPPDHTHD

pLDDT: mean 83.02, std 19.95, range [36.84, 98.12]

Organism: NCBI:txid412755

Secondary structure (DSSP, 8-state):
--HHHHHHHHHHHHHHHHSSGGG--S-TTEEEETTEEEEHHHHHHHHHHHTTS--EEEE---EEEEEETTS--EEE-SS----TTTEEEEEEEE-EEEBTTT--EEESSTTTSEEEE-SSS-EE-

Sequence (125 aa):
MPDLFAKMRDFIKNIFIKKDIENNIGDINKIVIHGGVADLEWILGNAECCKDRSWTRKKWKKVPALVSKDGKGLKKYYGQKYDPKYFDLVEDGWDHDHCEICMWPISENEGYDIGYFDGDSDWIC